Protein AF-A0A6P1IVA3-F1 (afdb_monomer_lite)

Sequence (133 aa):
MTSARLSLIALALATASIGSAFAADASAPKTRDQVRAELAEAQRNGTLIADGMTGATYRDLNPGLYPAMPAMSMKTRAEVKAELRDAWARGDLVADGMTGATYRQLNPGFYAAQTMDVQPRPSAWAGVSQPMR

Secondary structure (DSSP, 8-state):
----------------PPP------TTSPPPHHHHHHHHHHHHHHT-SBS-TTT--BHHHH-GGGSPPPP---PPPHHHHHHHHHHHHHHT-SBS-TTT--BHHHH-GGGTGGGTT--PPPP-S-S-------

pLDDT: mean 75.41, std 20.06, range [38.16, 95.62]

Radius of gyration: 30.4 Å; chains: 1; bounding box: 62×47×99 Å

Foldseek 3Di:
DDDDDDDDDDDDDDDPDDDDDDPDDPPDDDDPVRVVVVVVVCVQQQVDQPDPVVSDTRCNVPVVNHDDDDPDPDDDPVRVVVVVVVCVQQQVDQPDPVVSDTRCRVPVVSRVVPPPDDDDDPPPPPDDDDDDD

Structure (mmCIF, N/CA/C/O backbone):
data_AF-A0A6P1IVA3-F1
#
_entry.id   AF-A0A6P1IVA3-F1
#
loop_
_atom_site.group_PDB
_atom_site.id
_atom_site.type_symbol
_atom_site.label_atom_id
_atom_site.label_alt_id
_atom_site.label_comp_id
_atom_site.label_asym_id
_atom_site.label_entity_id
_atom_site.label_seq_id
_atom_site.pdbx_PDB_ins_code
_atom_site.Cartn_x
_atom_site.Cartn_y
_atom_site.Cartn_z
_atom_site.occupancy
_atom_site.B_iso_or_equiv
_atom_site.auth_seq_id
_atom_site.auth_comp_id
_atom_site.auth_asym_id
_atom_site.auth_atom_id
_atom_site.pdbx_PDB_model_num
ATOM 1 N N . MET A 1 1 ? -40.490 25.787 73.193 1.00 38.72 1 MET A N 1
ATOM 2 C CA . MET A 1 1 ? -39.181 26.463 73.273 1.00 38.72 1 MET A CA 1
ATOM 3 C C . MET A 1 1 ? -38.345 25.930 72.113 1.00 38.72 1 MET A C 1
ATOM 5 O O . MET A 1 1 ? -38.123 24.730 72.088 1.00 38.72 1 MET A O 1
ATOM 9 N N . THR A 1 2 ? -38.266 26.639 70.975 1.00 39.62 2 THR A N 1
ATOM 10 C CA . THR A 1 2 ? -37.129 27.527 70.597 1.00 39.62 2 THR A CA 1
ATOM 11 C C . THR A 1 2 ? -35.792 26.785 70.720 1.00 39.62 2 THR A C 1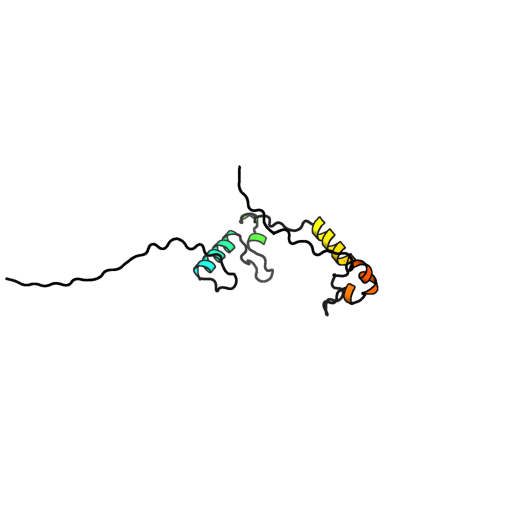
ATOM 13 O O . THR A 1 2 ? -35.469 26.329 71.806 1.00 39.62 2 THR A O 1
ATOM 16 N N . SER A 1 3 ? -34.973 26.566 69.687 1.00 45.09 3 SER A N 1
ATOM 17 C CA . SER A 1 3 ? -34.537 27.396 68.542 1.00 45.09 3 SER A CA 1
ATOM 18 C C . SER A 1 3 ? -33.605 26.517 67.666 1.00 45.09 3 SER A C 1
ATOM 20 O O . SER A 1 3 ? -33.151 25.496 68.159 1.00 45.09 3 SER A O 1
ATOM 22 N N . ALA A 1 4 ? -33.099 26.818 66.469 1.00 50.66 4 ALA A N 1
ATOM 23 C CA . ALA A 1 4 ? -33.347 27.715 65.341 1.00 50.66 4 ALA A CA 1
ATOM 24 C C . ALA A 1 4 ? -32.097 27.589 64.415 1.00 50.66 4 ALA A C 1
ATOM 26 O O . ALA A 1 4 ? -31.035 27.199 64.895 1.00 50.66 4 ALA A O 1
ATOM 27 N N . ARG A 1 5 ? -32.208 28.084 63.168 1.00 50.31 5 ARG A N 1
ATOM 28 C CA . ARG A 1 5 ? -31.125 28.583 62.270 1.00 50.31 5 ARG A CA 1
ATOM 29 C C . ARG A 1 5 ? -30.442 27.544 61.358 1.00 50.31 5 ARG A C 1
ATOM 31 O O . ARG A 1 5 ? -29.768 26.646 61.828 1.00 50.31 5 ARG A O 1
ATOM 38 N N . LEU A 1 6 ? -30.768 27.543 60.057 1.00 50.12 6 LEU A N 1
ATOM 39 C CA . LEU A 1 6 ? -30.276 28.418 58.960 1.00 50.12 6 LEU A CA 1
ATOM 40 C C . LEU A 1 6 ? -28.971 27.872 58.352 1.00 50.12 6 LEU A C 1
ATOM 42 O O . LEU A 1 6 ? -27.942 27.924 59.011 1.00 50.12 6 LEU A O 1
ATOM 46 N N . SER A 1 7 ? -29.005 27.456 57.080 1.00 51.91 7 SER A N 1
ATOM 47 C CA . SER A 1 7 ? -27.922 27.758 56.133 1.00 51.91 7 SER A CA 1
ATOM 48 C C . SER A 1 7 ? -28.342 27.529 54.679 1.00 51.91 7 SER A C 1
ATOM 50 O O . SER A 1 7 ? -28.894 26.495 54.315 1.00 51.91 7 SER A O 1
ATOM 52 N N . LEU A 1 8 ? -28.104 28.576 53.895 1.00 53.12 8 LEU A N 1
ATOM 53 C CA . LEU A 1 8 ? -28.318 28.754 52.463 1.00 53.12 8 LEU A CA 1
ATOM 54 C C . LEU A 1 8 ? -27.094 28.258 51.657 1.00 53.12 8 LEU A C 1
ATOM 56 O O . LEU A 1 8 ? -26.035 28.037 52.234 1.00 53.12 8 LEU A O 1
ATOM 60 N N . ILE A 1 9 ? -27.234 28.282 50.322 1.00 47.84 9 ILE A N 1
ATOM 61 C CA . ILE A 1 9 ? -26.183 28.449 49.286 1.00 47.84 9 ILE A CA 1
ATOM 62 C C . ILE A 1 9 ? -25.635 27.172 48.620 1.00 47.84 9 ILE A C 1
ATOM 64 O O . ILE A 1 9 ? -24.891 26.413 49.227 1.00 47.84 9 ILE A O 1
ATOM 68 N N . ALA A 1 10 ? -25.946 27.037 47.318 1.00 52.06 10 ALA A N 1
ATOM 69 C CA . ALA A 1 10 ? -25.030 26.809 46.172 1.00 52.06 10 ALA A CA 1
ATOM 70 C C . ALA A 1 10 ? -25.849 26.205 45.004 1.00 52.06 10 ALA A C 1
ATOM 72 O O . ALA A 1 10 ? -26.221 25.042 45.043 1.00 52.06 10 ALA A O 1
ATOM 73 N N . LEU A 1 11 ? -26.405 26.969 44.059 1.00 45.03 11 LEU A N 1
ATOM 74 C CA . LEU A 1 11 ? -25.774 27.505 42.839 1.00 45.03 11 LEU A CA 1
ATOM 75 C C . LEU A 1 11 ? -24.786 26.553 42.124 1.00 45.03 11 LEU A C 1
ATOM 77 O O . LEU A 1 11 ? -23.631 26.474 42.524 1.00 45.03 11 LEU A O 1
ATOM 81 N N . ALA A 1 12 ? -25.219 25.944 41.010 1.00 54.72 12 ALA A N 1
ATOM 82 C CA . ALA A 1 12 ? -24.392 25.528 39.858 1.00 54.72 12 ALA A CA 1
ATOM 83 C C . ALA A 1 12 ? -25.346 25.188 38.684 1.00 54.72 12 ALA A C 1
ATOM 85 O O . ALA A 1 12 ? -26.139 24.261 38.795 1.00 54.72 12 ALA A O 1
ATOM 86 N N . LEU A 1 13 ? -25.586 26.060 37.701 1.00 45.75 13 LEU A N 1
ATOM 87 C CA . LEU A 1 13 ? -24.762 26.459 36.546 1.00 45.75 13 LEU A CA 1
ATOM 88 C C . LEU A 1 13 ? -24.628 25.364 35.457 1.00 45.75 13 LEU A C 1
ATOM 90 O O . LEU A 1 13 ? -24.085 24.299 35.711 1.00 45.75 13 LEU A O 1
ATOM 94 N N . ALA A 1 14 ? -25.172 25.707 34.276 1.00 46.25 14 ALA A N 1
ATOM 95 C CA . ALA A 1 14 ? -25.030 25.203 32.894 1.00 46.25 14 ALA A CA 1
ATOM 96 C C . ALA A 1 14 ? -24.016 24.059 32.621 1.00 46.25 14 ALA A C 1
ATOM 98 O O . ALA A 1 14 ? -22.936 24.012 33.189 1.00 46.25 14 ALA A O 1
ATOM 99 N N . THR A 1 15 ? -24.176 23.174 31.631 1.00 60.94 15 THR A N 1
ATOM 100 C CA . THR A 1 15 ? -24.221 23.491 30.190 1.00 60.94 15 THR A CA 1
ATOM 101 C C . THR A 1 15 ? -24.434 22.173 29.429 1.00 60.94 15 THR A C 1
ATOM 103 O O . THR A 1 15 ? -23.596 21.280 29.522 1.00 60.94 15 THR A O 1
ATOM 106 N N . ALA A 1 16 ? -25.520 22.025 28.667 1.00 44.91 16 ALA A N 1
ATOM 107 C CA . ALA A 1 16 ? -25.634 20.937 27.694 1.00 44.91 16 ALA A CA 1
ATOM 108 C C . ALA A 1 16 ? -24.833 21.339 26.444 1.00 44.91 16 ALA A C 1
ATOM 110 O O . ALA A 1 16 ? -25.349 22.016 25.556 1.00 44.91 16 ALA A O 1
ATOM 111 N N . SER A 1 17 ? -23.538 21.017 26.423 1.00 51.25 17 SER A N 1
ATOM 112 C CA . SER A 1 17 ? -22.687 21.229 25.256 1.00 51.25 17 SER A CA 1
ATOM 113 C C . SER A 1 17 ? -23.033 20.231 24.150 1.00 51.25 17 SER A C 1
ATOM 115 O O . SER A 1 17 ? -23.059 19.015 24.329 1.00 51.25 17 SER A O 1
ATOM 117 N N . ILE A 1 18 ? -23.333 20.823 23.001 1.00 52.94 18 ILE A N 1
ATOM 118 C CA . ILE A 1 18 ? -23.677 20.238 21.710 1.00 52.94 18 ILE A CA 1
ATOM 119 C C . ILE A 1 18 ? -22.504 19.398 21.179 1.00 52.94 18 ILE A C 1
ATOM 121 O O . ILE A 1 18 ? -21.341 19.740 21.389 1.00 52.94 18 ILE A O 1
ATOM 125 N N . GLY A 1 19 ? -22.835 18.296 20.499 1.00 52.25 19 GLY A N 1
ATOM 126 C CA . GLY A 1 19 ? -21.907 17.284 20.000 1.00 52.25 19 GLY A CA 1
ATOM 127 C C . GLY A 1 19 ? -20.711 17.826 19.215 1.00 52.25 19 GLY A C 1
ATOM 128 O O . GLY A 1 19 ? -20.854 18.532 18.220 1.00 52.25 19 GLY A O 1
ATOM 129 N N . SER A 1 20 ? -19.521 17.415 19.641 1.00 49.38 20 SER A N 1
ATOM 130 C CA . SER A 1 20 ? -18.274 17.538 18.897 1.00 49.38 20 SER A CA 1
ATOM 131 C C . SER A 1 20 ? -18.054 16.274 18.063 1.00 49.38 20 SER A C 1
ATOM 133 O O . SER A 1 20 ? -17.706 15.212 18.576 1.00 49.38 20 SER A O 1
ATOM 135 N N . ALA A 1 21 ? -18.255 16.384 16.751 1.00 52.94 21 ALA A N 1
ATOM 136 C CA . ALA A 1 21 ? -17.755 15.405 15.794 1.00 52.94 21 ALA A CA 1
ATOM 137 C C . ALA A 1 21 ? -16.229 15.571 15.685 1.00 52.94 21 ALA A C 1
ATOM 139 O O . ALA A 1 21 ? -15.748 16.574 15.160 1.00 52.94 21 ALA A O 1
ATOM 140 N N . PHE A 1 22 ? -15.458 14.619 16.215 1.00 55.28 22 PHE A N 1
ATOM 141 C CA . PHE A 1 22 ? -14.002 14.620 16.074 1.00 55.28 22 PHE A CA 1
ATOM 142 C C . PHE A 1 22 ? -13.603 14.076 14.698 1.00 55.28 22 PHE A C 1
ATOM 144 O O . PHE A 1 22 ? -13.733 12.884 14.430 1.00 55.28 22 PHE A O 1
ATOM 151 N N . ALA A 1 23 ? -13.067 14.949 13.845 1.00 51.75 23 ALA A N 1
ATOM 152 C CA . ALA A 1 23 ? -12.151 14.537 12.790 1.00 51.75 23 ALA A CA 1
ATOM 153 C C . ALA A 1 23 ? -10.836 14.105 13.463 1.00 51.75 23 ALA A C 1
ATOM 155 O O . ALA A 1 23 ? -10.212 14.898 14.168 1.00 51.75 23 ALA A O 1
ATOM 156 N N . ALA A 1 24 ? -10.461 12.834 13.319 1.00 55.16 24 ALA A N 1
ATOM 157 C CA . ALA A 1 24 ? -9.258 12.287 13.937 1.00 55.16 24 ALA A CA 1
ATOM 158 C C . ALA A 1 24 ? -8.002 12.802 13.214 1.00 55.16 24 ALA A C 1
ATOM 160 O O . ALA A 1 24 ? -7.750 12.448 12.064 1.00 55.16 24 ALA A O 1
ATOM 161 N N . ASP A 1 25 ? -7.212 13.628 13.900 1.00 56.03 25 ASP A N 1
ATOM 162 C CA . ASP A 1 25 ? -5.832 13.915 13.519 1.00 56.03 25 ASP A CA 1
ATOM 163 C C . ASP A 1 25 ? -4.997 12.640 13.719 1.00 56.03 25 ASP A C 1
ATOM 165 O O . ASP A 1 25 ? -4.902 12.121 14.832 1.00 56.03 25 ASP A O 1
ATOM 169 N N . ALA A 1 26 ? -4.423 12.099 12.643 1.00 61.69 26 ALA A N 1
ATOM 170 C CA . ALA A 1 26 ? -3.671 10.842 12.685 1.00 61.69 26 ALA A CA 1
ATOM 171 C C . ALA A 1 26 ? -2.344 10.936 13.473 1.00 61.69 26 ALA A C 1
ATOM 173 O O . ALA A 1 26 ? -1.721 9.904 13.721 1.00 61.69 26 ALA A O 1
ATOM 174 N N . SER A 1 27 ? -1.916 12.145 13.862 1.00 63.91 27 SER A N 1
ATOM 175 C CA . SER A 1 27 ? -0.691 12.394 14.638 1.00 63.91 27 SER A CA 1
ATOM 176 C C . SER A 1 27 ? -0.968 12.653 16.125 1.00 63.91 27 SER A C 1
ATOM 178 O O . SER A 1 27 ? -0.037 12.653 16.932 1.00 63.91 27 SER A O 1
ATOM 180 N N . ALA A 1 28 ? -2.232 12.844 16.514 1.00 76.19 28 ALA A N 1
ATOM 181 C CA . ALA A 1 28 ? -2.633 12.978 17.905 1.00 76.19 28 ALA A CA 1
ATOM 182 C C . ALA A 1 28 ? -2.613 11.611 18.622 1.00 76.19 28 ALA A C 1
ATOM 184 O O . ALA A 1 28 ? -3.007 10.592 18.045 1.00 76.19 28 ALA A O 1
ATOM 185 N N . PRO A 1 29 ? -2.187 11.551 19.899 1.00 80.69 29 PRO A N 1
ATOM 186 C CA 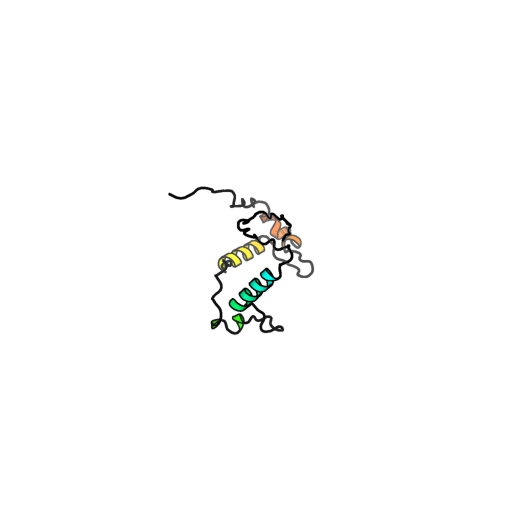. PRO A 1 29 ? -2.212 10.310 20.662 1.00 80.69 29 PRO A CA 1
ATOM 187 C C . PRO A 1 29 ? -3.652 9.798 20.796 1.00 80.69 29 PRO A C 1
ATOM 189 O O . PRO A 1 29 ? -4.530 10.499 21.306 1.00 80.69 29 PRO A O 1
ATOM 192 N N . LYS A 1 30 ? -3.891 8.558 20.352 1.00 85.06 30 LYS A N 1
ATOM 193 C CA . LYS A 1 30 ? -5.209 7.915 20.424 1.00 85.06 30 LYS A CA 1
ATOM 194 C C . LYS A 1 30 ? -5.675 7.813 21.875 1.00 85.06 30 LYS A C 1
ATOM 196 O O . LYS A 1 30 ? -4.923 7.392 22.759 1.00 85.06 30 LYS A O 1
ATOM 201 N N . THR A 1 31 ? -6.937 8.150 22.126 1.00 91.88 31 THR A N 1
ATOM 202 C CA . THR A 1 31 ? -7.535 7.925 23.448 1.00 91.88 31 THR A CA 1
ATOM 203 C C . THR A 1 31 ? -7.789 6.433 23.666 1.00 91.88 31 THR A C 1
ATOM 205 O O . THR A 1 31 ? -7.928 5.659 22.718 1.00 91.88 31 THR A O 1
ATOM 208 N N . ARG A 1 32 ? -7.884 5.997 24.928 1.00 91.12 32 ARG A N 1
ATOM 209 C CA . ARG A 1 32 ? -8.188 4.588 25.245 1.00 91.12 32 ARG A CA 1
ATOM 210 C C . ARG A 1 32 ? -9.505 4.120 24.625 1.00 91.12 32 ARG A C 1
ATOM 212 O O . ARG A 1 32 ? -9.595 2.967 24.214 1.00 91.12 32 ARG A O 1
ATOM 219 N N . ASP A 1 33 ? -10.495 5.003 24.540 1.00 91.75 33 ASP A N 1
ATOM 220 C CA . ASP A 1 33 ? -11.786 4.692 23.927 1.00 91.75 33 ASP A CA 1
ATOM 221 C C . ASP A 1 33 ? -11.661 4.498 22.414 1.00 91.75 33 ASP A C 1
ATOM 223 O O . ASP A 1 33 ? -12.230 3.553 21.874 1.00 91.75 33 ASP A O 1
ATOM 227 N N . GLN A 1 34 ? -10.840 5.311 21.740 1.00 88.94 34 GLN A N 1
ATOM 228 C CA . GLN A 1 34 ? -10.534 5.127 20.318 1.00 88.94 34 GLN A CA 1
ATOM 229 C C . GLN A 1 34 ? -9.810 3.800 20.065 1.00 88.94 34 GLN A C 1
ATOM 231 O O . GLN A 1 34 ? -10.187 3.064 19.160 1.00 88.94 34 GLN A O 1
ATOM 236 N N . VAL A 1 35 ? -8.827 3.449 20.903 1.00 93.00 35 VAL A N 1
ATOM 237 C CA . VAL A 1 35 ? -8.116 2.163 20.792 1.00 93.00 35 VAL A CA 1
ATOM 238 C C . VAL A 1 35 ? -9.071 0.980 20.979 1.00 93.00 35 VAL A C 1
ATOM 240 O O . VAL A 1 35 ? -8.977 -0.011 20.260 1.00 93.00 35 VAL A O 1
ATOM 243 N N . ARG A 1 36 ? -10.017 1.068 21.922 1.00 93.94 36 ARG A N 1
ATOM 244 C CA . ARG A 1 36 ? -11.037 0.024 22.125 1.00 93.94 36 ARG A CA 1
ATOM 245 C C . ARG A 1 36 ? -11.969 -0.104 20.924 1.00 93.94 36 ARG A C 1
ATOM 247 O O . ARG A 1 36 ? -12.288 -1.225 20.537 1.00 93.94 36 ARG A O 1
ATOM 254 N N . ALA A 1 37 ? -12.388 1.021 20.348 1.00 92.06 37 ALA A N 1
ATOM 255 C CA . ALA A 1 37 ? -13.224 1.033 19.155 1.00 92.06 37 ALA A CA 1
ATOM 256 C C . ALA A 1 37 ? -12.504 0.390 17.958 1.00 92.06 37 ALA A C 1
ATOM 258 O O . ALA A 1 37 ? -13.065 -0.487 17.307 1.00 92.06 37 ALA A O 1
ATOM 259 N N . GLU A 1 38 ? -11.240 0.748 17.730 1.00 90.62 38 GLU A N 1
ATOM 260 C CA . GLU A 1 38 ? -10.412 0.188 16.657 1.00 90.62 38 GLU A CA 1
ATOM 261 C C . GLU A 1 38 ? -10.139 -1.309 16.853 1.00 90.62 38 GLU A C 1
ATOM 263 O O . GLU A 1 38 ? -10.206 -2.081 15.899 1.00 90.62 38 GLU A O 1
ATOM 268 N N . LEU A 1 39 ? -9.892 -1.758 18.089 1.00 93.94 39 LEU A N 1
ATOM 269 C CA . LEU A 1 39 ? -9.707 -3.182 18.379 1.00 93.94 39 LEU A CA 1
ATOM 270 C C . LEU A 1 39 ? -10.986 -3.981 18.105 1.00 93.94 39 LEU A C 1
ATOM 272 O O . LEU A 1 39 ? -10.923 -5.055 17.505 1.00 93.94 39 LEU A O 1
ATOM 276 N N . ALA A 1 40 ? -12.145 -3.458 18.512 1.00 93.50 40 ALA A N 1
ATOM 277 C CA . ALA A 1 40 ? -13.432 -4.083 18.222 1.00 93.50 40 ALA A CA 1
ATOM 278 C C . ALA A 1 40 ? -13.704 -4.143 16.708 1.00 93.50 40 ALA A C 1
ATOM 280 O O . ALA A 1 40 ? -14.190 -5.156 16.201 1.00 93.50 40 ALA A O 1
ATOM 281 N N . GLU A 1 41 ? -13.348 -3.091 15.970 1.00 91.81 41 GLU A N 1
ATOM 282 C CA . GLU A 1 41 ? -13.447 -3.058 14.511 1.00 91.81 41 GLU A CA 1
ATOM 283 C C . GLU A 1 41 ? -12.509 -4.075 13.844 1.00 91.81 41 GLU A C 1
ATOM 285 O O . GLU A 1 41 ? -12.943 -4.842 12.981 1.00 91.81 41 GLU A O 1
ATOM 290 N N . ALA A 1 42 ? -11.249 -4.151 14.278 1.00 92.38 42 ALA A N 1
ATOM 291 C CA . ALA A 1 42 ? -10.277 -5.108 13.759 1.00 92.38 42 ALA A CA 1
ATOM 292 C C . ALA A 1 42 ? -10.701 -6.560 14.018 1.00 92.38 42 ALA A C 1
ATOM 294 O O . ALA A 1 42 ? -10.540 -7.426 13.154 1.00 92.38 42 ALA A O 1
ATOM 295 N N . GLN A 1 43 ? -11.302 -6.829 15.180 1.00 93.19 43 GLN A N 1
ATOM 296 C CA . GLN A 1 43 ? -11.872 -8.135 15.494 1.00 93.19 43 GLN A CA 1
ATOM 297 C C . GLN A 1 43 ? -13.069 -8.462 14.594 1.00 93.19 43 GLN A C 1
ATOM 299 O O . GLN A 1 43 ? -13.143 -9.564 14.055 1.00 93.19 43 GLN A O 1
ATOM 304 N N . ARG A 1 44 ? -13.980 -7.503 14.382 1.00 93.69 44 ARG A N 1
ATOM 305 C CA . ARG A 1 44 ? -15.154 -7.671 13.512 1.00 93.69 44 ARG A CA 1
ATOM 306 C C . ARG A 1 44 ? -14.779 -7.908 12.049 1.00 93.69 44 ARG A C 1
ATOM 308 O O . ARG A 1 44 ? -15.443 -8.687 11.374 1.00 93.69 44 ARG A O 1
ATOM 315 N N . ASN A 1 45 ? -13.742 -7.233 11.562 1.00 92.88 45 ASN A N 1
ATOM 316 C CA . ASN A 1 45 ? -13.286 -7.322 10.173 1.00 92.88 45 ASN A CA 1
ATOM 317 C C . ASN A 1 45 ? -12.248 -8.434 9.947 1.00 92.88 45 ASN A C 1
ATOM 319 O O . ASN A 1 45 ? -11.843 -8.669 8.805 1.00 92.88 45 ASN A O 1
ATOM 323 N N . GLY A 1 46 ? -11.805 -9.092 11.023 1.00 93.69 46 GLY A N 1
ATOM 324 C CA . GLY A 1 46 ? -10.824 -10.174 10.986 1.00 93.69 46 GLY A CA 1
ATOM 325 C C . GLY A 1 46 ? -9.421 -9.731 10.585 1.00 93.69 46 GLY A C 1
ATOM 326 O O . GLY A 1 46 ? -8.658 -10.555 10.094 1.00 93.69 46 GLY A O 1
ATOM 327 N N . THR A 1 47 ? -9.077 -8.452 10.765 1.00 94.56 47 THR A N 1
ATOM 328 C CA . THR A 1 47 ? -7.777 -7.876 10.370 1.00 94.56 47 THR A CA 1
ATOM 329 C C . THR A 1 47 ? -6.696 -8.027 11.440 1.00 94.56 47 THR A C 1
ATOM 331 O O . THR A 1 47 ? -5.562 -7.603 11.234 1.00 94.56 47 THR A O 1
ATOM 334 N N . LEU A 1 48 ? -7.027 -8.629 12.586 1.00 94.50 48 LEU A N 1
ATOM 335 C CA . LEU A 1 48 ? -6.041 -9.015 13.591 1.00 94.50 48 LEU A CA 1
ATOM 336 C C . LEU A 1 48 ? -5.128 -10.119 13.043 1.00 94.50 48 LEU A C 1
ATOM 338 O O . LEU A 1 48 ? -5.590 -11.027 12.349 1.00 94.50 48 LEU A O 1
ATOM 342 N N . ILE A 1 49 ? -3.844 -10.053 13.395 1.00 95.56 49 ILE A N 1
ATOM 343 C CA . ILE A 1 49 ? -2.858 -11.079 13.049 1.00 95.56 49 ILE A CA 1
ATOM 344 C C . ILE A 1 49 ? -3.185 -12.360 13.824 1.00 95.56 49 ILE A C 1
ATOM 346 O O . ILE A 1 49 ? -3.276 -12.342 15.053 1.00 95.56 49 ILE A O 1
ATOM 350 N N . ALA A 1 50 ? -3.379 -13.455 13.095 1.00 94.56 50 ALA A N 1
ATOM 351 C CA . ALA A 1 50 ? -3.596 -14.789 13.646 1.00 94.56 50 ALA A CA 1
ATOM 352 C C . ALA A 1 50 ? -2.280 -15.570 13.770 1.00 94.56 50 ALA A C 1
ATOM 354 O O . ALA A 1 50 ? -2.122 -16.356 14.700 1.00 94.56 50 ALA A O 1
ATOM 355 N N . ASP A 1 51 ? -1.331 -15.324 12.863 1.00 93.06 51 ASP A N 1
ATOM 356 C CA . ASP A 1 51 ? -0.010 -15.948 12.870 1.00 93.06 51 ASP A CA 1
ATOM 357 C C . ASP A 1 51 ? 1.095 -14.888 12.768 1.00 93.06 51 ASP A C 1
ATOM 359 O O . ASP A 1 51 ? 1.231 -14.192 11.761 1.00 93.06 51 ASP A O 1
ATOM 363 N N . GLY A 1 52 ? 1.900 -14.777 13.826 1.00 91.94 52 GLY A N 1
ATOM 364 C CA . GLY A 1 52 ? 3.001 -13.817 13.908 1.00 91.94 52 GLY A CA 1
ATOM 365 C C . GLY A 1 52 ? 4.189 -14.130 12.993 1.00 91.94 52 GLY A C 1
ATOM 366 O O . GLY A 1 52 ? 4.995 -13.238 12.748 1.00 91.94 52 GLY A O 1
ATOM 367 N N . MET A 1 53 ? 4.303 -15.358 12.477 1.00 93.38 53 MET A N 1
ATOM 368 C CA . MET A 1 53 ? 5.398 -15.754 11.584 1.00 93.38 53 MET A CA 1
ATOM 369 C C . MET A 1 53 ? 5.090 -15.421 10.125 1.00 93.38 53 MET A C 1
ATOM 371 O O . MET A 1 53 ? 5.965 -14.960 9.396 1.00 93.38 53 MET A O 1
ATOM 375 N N . THR A 1 54 ? 3.851 -15.654 9.691 1.00 92.62 54 THR A N 1
ATOM 376 C CA . THR A 1 54 ? 3.416 -15.393 8.308 1.00 92.62 54 THR A CA 1
ATOM 377 C C . THR A 1 54 ? 2.772 -14.021 8.133 1.00 92.62 54 THR A C 1
ATOM 379 O O . THR A 1 54 ? 2.667 -13.534 7.009 1.00 92.62 54 THR A O 1
ATOM 382 N N . GLY A 1 55 ? 2.332 -13.391 9.227 1.00 93.75 55 GLY A N 1
ATOM 383 C CA . GLY A 1 55 ? 1.533 -12.169 9.190 1.00 93.75 55 GLY A CA 1
ATOM 384 C C . GLY A 1 55 ? 0.097 -12.399 8.713 1.00 93.75 55 GLY A C 1
ATOM 385 O O . GLY A 1 55 ? -0.607 -11.429 8.439 1.00 93.75 55 GLY A O 1
ATOM 386 N N . ALA A 1 56 ? -0.346 -13.657 8.603 1.00 94.94 56 ALA A N 1
ATOM 387 C CA . ALA A 1 56 ? -1.700 -13.978 8.175 1.00 94.94 56 ALA A CA 1
ATOM 388 C C . ALA A 1 56 ? -2.725 -13.447 9.184 1.00 94.94 56 ALA A C 1
ATOM 390 O O . ALA A 1 56 ? -2.583 -13.621 10.401 1.00 94.94 56 ALA A O 1
ATOM 391 N N . THR A 1 57 ? -3.779 -12.813 8.678 1.00 95.62 57 THR A N 1
ATOM 392 C CA . THR A 1 57 ? -4.900 -12.342 9.494 1.00 95.62 57 THR A CA 1
ATOM 393 C C . THR A 1 57 ? -5.932 -13.449 9.703 1.00 95.62 57 THR A C 1
ATOM 395 O O . THR A 1 57 ? -5.991 -14.420 8.945 1.00 95.62 57 THR A O 1
ATOM 398 N N . TYR A 1 58 ? -6.800 -13.312 10.709 1.00 95.56 58 TYR A N 1
ATOM 399 C CA . TYR A 1 58 ? -7.892 -14.275 10.914 1.00 95.56 58 TYR A CA 1
ATOM 400 C C . TYR A 1 58 ? -8.806 -14.400 9.691 1.00 95.56 58 TYR A C 1
ATOM 402 O O . TYR A 1 58 ? -9.305 -15.489 9.397 1.00 95.56 58 TYR A O 1
ATOM 410 N N . ARG A 1 59 ? -9.004 -13.302 8.958 1.00 94.50 59 ARG A N 1
ATOM 411 C CA . ARG A 1 59 ? -9.761 -13.314 7.709 1.00 94.50 59 ARG A CA 1
ATOM 412 C C . ARG A 1 59 ? -9.061 -14.090 6.602 1.00 94.50 59 ARG A C 1
ATOM 414 O O . ARG A 1 59 ? -9.751 -14.762 5.845 1.00 94.50 59 ARG A O 1
ATOM 421 N N . ASP A 1 60 ? -7.737 -14.019 6.504 1.00 92.38 60 ASP A N 1
ATOM 422 C CA . ASP A 1 60 ? -6.995 -14.765 5.479 1.00 92.38 60 ASP A CA 1
ATOM 423 C C . ASP A 1 60 ? -7.137 -16.277 5.690 1.00 92.38 60 ASP A C 1
ATOM 425 O O . ASP A 1 60 ? -7.252 -17.033 4.728 1.00 92.38 60 ASP A O 1
ATOM 429 N N . LEU A 1 61 ? -7.192 -16.709 6.954 1.00 93.31 61 LEU A N 1
ATOM 430 C CA . LEU A 1 61 ? -7.373 -18.113 7.317 1.00 93.31 61 LEU A CA 1
ATOM 431 C C . LEU A 1 61 ? -8.830 -18.581 7.185 1.00 93.31 61 LEU A C 1
ATOM 433 O O . LEU A 1 61 ? -9.070 -19.712 6.774 1.00 93.31 61 LEU A O 1
ATOM 437 N N . ASN A 1 62 ? -9.804 -17.729 7.528 1.00 93.31 62 ASN A N 1
ATOM 438 C CA . ASN A 1 62 ? -11.230 -18.072 7.531 1.00 93.31 62 ASN A CA 1
ATOM 439 C C . ASN A 1 62 ? -12.097 -16.962 6.906 1.00 93.31 62 ASN A C 1
ATOM 441 O O . ASN A 1 62 ? -12.880 -16.315 7.608 1.00 93.31 62 ASN A O 1
ATOM 445 N N . PRO A 1 63 ? -12.026 -16.746 5.581 1.00 89.81 63 PRO A N 1
ATOM 446 C CA . PRO A 1 63 ? -12.683 -15.609 4.935 1.00 89.81 63 PRO A CA 1
ATOM 447 C C . PRO A 1 63 ? -14.213 -15.643 5.045 1.00 89.81 63 PRO A C 1
ATOM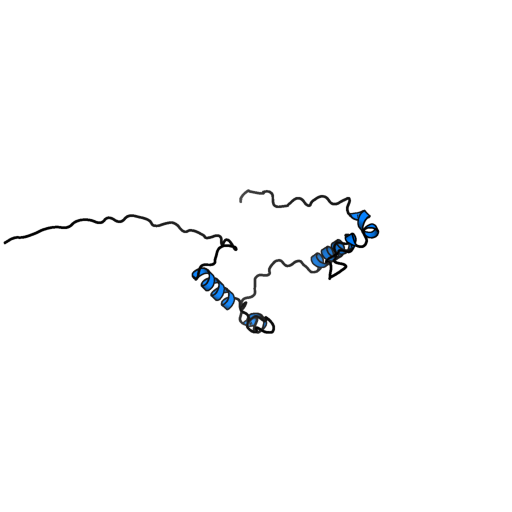 449 O O . PRO A 1 63 ? -14.844 -14.593 5.080 1.00 89.81 63 PRO A O 1
ATOM 452 N N . GLY A 1 64 ? -14.818 -16.832 5.159 1.00 92.56 64 GLY A N 1
ATOM 453 C CA . GLY A 1 64 ? -16.272 -16.994 5.287 1.00 92.56 64 GLY A CA 1
ATOM 454 C C . GLY A 1 64 ? -16.867 -16.529 6.623 1.00 92.56 64 GLY A C 1
ATOM 455 O O . GLY A 1 64 ? -18.086 -16.442 6.734 1.00 92.56 64 GLY A O 1
ATOM 456 N N . LEU A 1 65 ? -16.036 -16.234 7.630 1.00 93.12 65 LEU A N 1
ATOM 457 C CA . LEU A 1 65 ? -16.483 -15.776 8.953 1.00 93.12 65 LEU A CA 1
ATOM 458 C C . LEU A 1 65 ? -16.520 -14.249 9.091 1.00 93.12 65 LEU A C 1
ATOM 460 O O . LEU A 1 65 ? -16.993 -13.738 10.106 1.00 93.12 65 LEU A O 1
ATOM 464 N N . TYR A 1 66 ? -16.028 -13.520 8.088 1.00 93.38 66 TYR A N 1
ATOM 465 C CA . TYR A 1 66 ? -15.863 -12.071 8.140 1.00 93.38 66 TYR A CA 1
ATOM 466 C C . TYR A 1 66 ? -16.619 -11.386 7.001 1.00 93.38 66 TYR A C 1
ATOM 468 O O . TYR A 1 66 ? -16.788 -11.966 5.926 1.00 93.38 66 TYR A O 1
ATOM 476 N N . PRO A 1 67 ? -17.087 -10.142 7.204 1.00 90.25 67 PRO A N 1
ATOM 477 C CA . PRO A 1 67 ? -17.736 -9.389 6.142 1.00 90.25 67 PRO A CA 1
ATOM 478 C C . PRO A 1 67 ? -16.763 -9.130 4.986 1.00 90.25 67 PRO A C 1
ATOM 480 O O . PRO A 1 67 ? -15.573 -8.877 5.195 1.00 90.25 67 PRO A O 1
ATOM 483 N N . ALA A 1 68 ? -17.284 -9.147 3.757 1.00 84.19 68 ALA A N 1
ATOM 484 C CA . ALA A 1 68 ? -16.517 -8.731 2.591 1.00 84.19 68 ALA A CA 1
ATOM 485 C C . ALA A 1 68 ? -16.084 -7.269 2.762 1.00 84.19 68 ALA A C 1
ATOM 487 O O . ALA A 1 68 ? -16.904 -6.399 3.068 1.00 84.19 68 ALA A O 1
ATOM 488 N N . MET A 1 69 ? -14.792 -6.994 2.571 1.00 76.69 69 MET A N 1
ATOM 489 C CA . MET A 1 69 ? -14.315 -5.618 2.588 1.00 76.69 69 MET A CA 1
ATOM 490 C C . MET A 1 69 ? -14.903 -4.842 1.408 1.00 76.69 69 MET A C 1
ATOM 492 O O . MET A 1 69 ? -15.038 -5.403 0.315 1.00 76.69 69 MET A O 1
ATOM 496 N N . PRO A 1 70 ? -15.210 -3.548 1.596 1.00 73.75 70 PRO A N 1
ATOM 497 C CA . PRO A 1 70 ? -15.535 -2.689 0.474 1.00 73.75 70 PRO A CA 1
ATOM 498 C C . PRO A 1 70 ? -14.371 -2.735 -0.516 1.00 73.75 70 PRO A C 1
ATOM 500 O O . PRO A 1 70 ? -13.207 -2.604 -0.128 1.00 73.75 70 PRO A O 1
ATOM 503 N N . ALA A 1 71 ? -14.686 -2.953 -1.792 1.00 70.12 71 ALA A N 1
ATOM 504 C CA . ALA A 1 71 ? -13.695 -2.893 -2.849 1.00 70.12 71 ALA A CA 1
ATOM 505 C C . ALA A 1 71 ? -13.105 -1.478 -2.860 1.00 70.12 71 ALA A C 1
ATOM 507 O O . ALA A 1 71 ? -13.735 -0.528 -3.322 1.00 70.12 71 ALA A O 1
ATOM 508 N N . MET A 1 72 ? -11.903 -1.324 -2.305 1.00 69.25 72 MET A N 1
ATOM 509 C CA . MET A 1 72 ? -11.116 -0.122 -2.534 1.00 69.25 72 MET A CA 1
ATOM 510 C C . MET A 1 72 ? -10.865 -0.043 -4.038 1.00 69.25 72 MET A C 1
ATOM 512 O O . MET A 1 72 ? -10.550 -1.060 -4.657 1.00 69.25 72 MET A O 1
ATOM 516 N N . SER A 1 73 ? -11.035 1.142 -4.628 1.00 72.81 73 SER A N 1
ATOM 517 C CA . SER A 1 73 ? -10.746 1.379 -6.044 1.00 72.81 73 SER A CA 1
ATOM 518 C C . SER A 1 73 ? -9.256 1.148 -6.297 1.00 72.81 73 SER A C 1
ATOM 520 O O . SER A 1 73 ? -8.441 2.063 -6.200 1.00 72.81 73 SER A O 1
ATOM 522 N N . MET A 1 74 ? -8.884 -0.099 -6.563 1.00 80.69 74 MET A N 1
ATOM 523 C CA . MET A 1 74 ? -7.533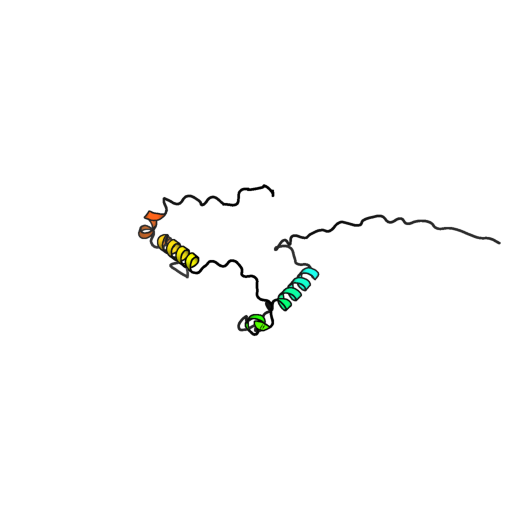 -0.468 -6.951 1.00 80.69 74 MET A CA 1
ATOM 524 C C . MET A 1 74 ? -7.351 -0.167 -8.434 1.00 80.69 74 MET A C 1
ATOM 526 O O . MET A 1 74 ? -8.275 -0.357 -9.226 1.00 80.69 74 MET A O 1
ATOM 530 N N . LYS A 1 75 ? -6.143 0.266 -8.813 1.00 85.00 75 LYS A N 1
ATOM 531 C CA . LYS A 1 75 ? -5.780 0.410 -10.225 1.00 85.00 75 LYS A CA 1
ATOM 532 C C . LYS A 1 75 ? -6.030 -0.910 -10.942 1.00 85.00 75 LYS A C 1
ATOM 534 O O . LYS A 1 75 ? -5.621 -1.981 -10.483 1.00 85.00 75 LYS A O 1
ATOM 539 N N . THR A 1 76 ? -6.687 -0.832 -12.085 1.00 91.81 76 THR A N 1
ATOM 540 C CA . THR A 1 76 ? -6.892 -1.981 -12.953 1.00 91.81 76 THR A CA 1
ATOM 541 C C . THR A 1 76 ? -5.546 -2.490 -13.467 1.00 91.81 76 THR A C 1
ATOM 543 O O . THR A 1 76 ? -4.561 -1.758 -13.592 1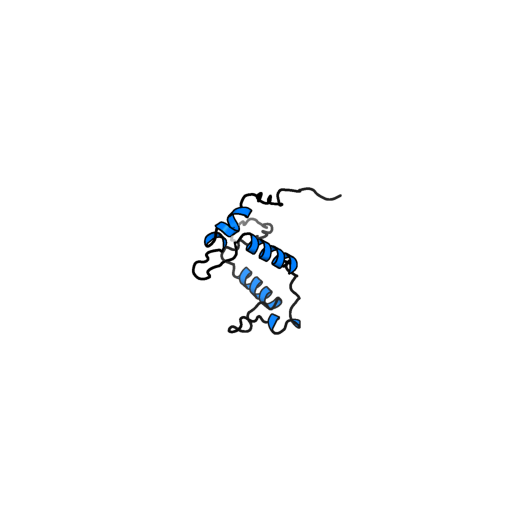.00 91.81 76 THR A O 1
ATOM 546 N N . ARG A 1 77 ? -5.487 -3.772 -13.841 1.00 91.94 77 ARG A N 1
ATOM 547 C CA . ARG A 1 77 ? -4.279 -4.355 -14.452 1.00 91.94 77 ARG A CA 1
ATOM 548 C C . ARG A 1 77 ? -3.860 -3.620 -15.730 1.00 91.94 77 ARG A C 1
ATOM 550 O O . ARG A 1 77 ? -2.674 -3.607 -16.046 1.00 91.94 77 ARG A O 1
ATOM 557 N N . ALA A 1 78 ? -4.815 -3.045 -16.461 1.00 92.75 78 ALA A N 1
ATOM 558 C CA . ALA A 1 78 ? -4.553 -2.247 -17.653 1.00 92.75 78 ALA A CA 1
ATOM 559 C C . ALA A 1 78 ? -3.846 -0.929 -17.303 1.00 92.75 78 ALA A C 1
ATOM 561 O O . ALA A 1 78 ? -2.825 -0.617 -17.910 1.00 92.75 78 ALA A O 1
ATOM 562 N N . GLU A 1 79 ? -4.324 -0.215 -16.282 1.00 90.19 79 GLU A N 1
ATOM 563 C CA . GLU A 1 79 ? -3.696 1.020 -15.793 1.00 90.19 79 GLU A CA 1
ATOM 564 C C . GLU A 1 79 ? -2.281 0.766 -15.269 1.00 90.19 79 GLU A C 1
ATOM 566 O O . GLU A 1 79 ? -1.354 1.476 -15.644 1.00 90.19 79 GLU A O 1
ATOM 571 N N . VAL A 1 80 ? -2.074 -0.306 -14.495 1.00 94.00 80 VAL A N 1
ATOM 572 C CA . VAL A 1 80 ? -0.733 -0.678 -14.006 1.00 94.00 80 VAL A CA 1
ATOM 573 C C . VAL A 1 80 ? 0.231 -0.954 -15.165 1.00 94.00 80 VAL A C 1
ATOM 575 O O . VAL A 1 80 ? 1.388 -0.541 -15.127 1.00 94.00 80 VAL A O 1
ATOM 578 N N . LYS A 1 81 ? -0.230 -1.634 -16.223 1.00 94.38 81 LYS A N 1
ATOM 579 C CA . LYS A 1 81 ? 0.595 -1.891 -17.415 1.00 94.38 81 LYS A CA 1
ATOM 580 C C . LYS A 1 81 ? 0.915 -0.611 -18.185 1.00 94.38 81 LYS A C 1
ATOM 582 O O . LYS A 1 81 ? 2.039 -0.475 -18.665 1.00 94.38 81 LYS A O 1
ATOM 587 N N . ALA A 1 82 ? -0.052 0.296 -18.310 1.00 93.12 82 ALA A N 1
ATOM 588 C CA . ALA A 1 82 ? 0.160 1.590 -18.947 1.00 93.12 82 ALA A CA 1
ATOM 589 C C . ALA A 1 82 ? 1.219 2.400 -18.184 1.00 93.12 82 ALA A C 1
ATOM 591 O O . ALA A 1 82 ? 2.208 2.813 -18.781 1.00 93.12 82 ALA A O 1
ATOM 592 N N . GLU A 1 83 ? 1.090 2.505 -16.860 1.00 92.75 83 GLU A N 1
ATOM 593 C CA . GLU A 1 83 ? 2.059 3.208 -16.012 1.00 92.75 83 GLU A CA 1
ATOM 594 C C . GLU A 1 83 ? 3.459 2.592 -16.075 1.00 92.75 83 GLU A C 1
ATOM 596 O O . GLU A 1 83 ? 4.445 3.322 -16.165 1.00 92.75 83 GLU A O 1
ATOM 601 N N . LEU A 1 84 ? 3.566 1.258 -16.071 1.00 94.44 84 LEU A N 1
ATOM 602 C CA . LEU A 1 84 ? 4.858 0.580 -16.182 1.00 94.44 84 LEU A CA 1
ATOM 603 C C . LEU A 1 84 ? 5.543 0.885 -17.520 1.00 94.44 84 LEU A C 1
ATOM 605 O O . LEU A 1 84 ? 6.742 1.164 -17.553 1.00 94.44 84 LEU A O 1
ATOM 609 N N . ARG A 1 85 ? 4.789 0.861 -18.624 1.00 93.12 85 ARG A N 1
ATOM 610 C CA . ARG A 1 85 ? 5.307 1.215 -19.951 1.00 93.12 85 ARG A CA 1
ATOM 611 C C . ARG A 1 85 ? 5.740 2.679 -20.001 1.00 93.12 85 ARG A C 1
ATOM 613 O O . ARG A 1 85 ? 6.801 2.977 -20.543 1.00 93.12 85 ARG A O 1
ATOM 620 N N . ASP A 1 86 ? 4.952 3.576 -19.423 1.00 90.31 86 ASP A N 1
ATOM 621 C CA . ASP A 1 86 ? 5.259 5.004 -19.402 1.00 90.31 86 ASP A CA 1
ATOM 622 C C . ASP A 1 86 ? 6.481 5.303 -18.514 1.00 90.31 86 ASP A C 1
ATOM 624 O O . ASP A 1 86 ? 7.278 6.184 -18.829 1.00 90.31 86 ASP A O 1
ATOM 628 N N . ALA A 1 87 ? 6.674 4.561 -17.419 1.00 92.31 87 ALA A N 1
ATOM 629 C CA . ALA A 1 87 ? 7.880 4.631 -16.594 1.00 92.31 87 ALA A CA 1
ATOM 630 C C . ALA A 1 87 ? 9.115 4.084 -17.327 1.00 92.31 87 ALA A C 1
ATOM 632 O O . ALA A 1 87 ? 10.191 4.675 -17.227 1.00 92.31 87 ALA A O 1
ATOM 633 N N . TRP A 1 88 ? 8.958 3.003 -18.099 1.00 89.25 88 TRP A N 1
ATOM 634 C CA . TRP A 1 88 ? 10.018 2.459 -18.948 1.00 89.25 88 TRP A CA 1
ATOM 635 C C . TRP A 1 88 ? 10.443 3.460 -20.020 1.00 89.25 88 TRP A C 1
ATOM 637 O O . TRP A 1 88 ? 11.622 3.774 -20.122 1.00 89.25 88 TRP A O 1
ATOM 647 N N . ALA A 1 89 ? 9.488 4.000 -20.785 1.00 89.12 89 ALA A N 1
ATOM 648 C CA . ALA A 1 89 ? 9.761 4.962 -21.853 1.00 89.12 89 ALA A CA 1
ATOM 649 C C . ALA A 1 89 ? 10.523 6.185 -21.331 1.00 89.12 89 ALA A C 1
ATOM 651 O O . ALA A 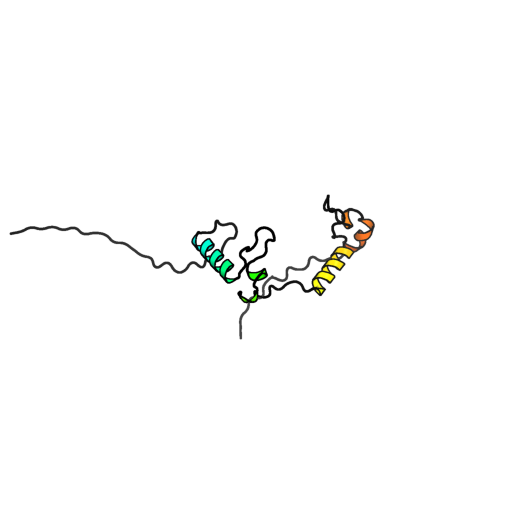1 89 ? 11.483 6.628 -21.948 1.00 89.12 89 ALA A O 1
ATOM 652 N N . ARG A 1 90 ? 10.146 6.666 -20.142 1.00 87.94 90 ARG A N 1
ATOM 653 C CA . ARG A 1 90 ? 10.760 7.824 -19.490 1.00 87.94 90 ARG A CA 1
ATOM 654 C C . ARG A 1 90 ? 12.080 7.509 -18.775 1.00 87.94 90 ARG A C 1
ATOM 656 O O . ARG A 1 90 ? 12.777 8.448 -18.386 1.00 87.94 90 ARG A O 1
ATOM 663 N N . GLY A 1 91 ? 12.427 6.236 -18.590 1.00 91.62 91 GLY A N 1
ATOM 664 C CA . GLY A 1 91 ? 13.618 5.814 -17.851 1.00 91.62 91 GLY A CA 1
ATOM 665 C C . GLY A 1 91 ? 13.530 6.064 -16.343 1.00 91.62 91 GLY A C 1
ATOM 666 O O . GLY A 1 91 ? 14.562 6.209 -15.692 1.00 91.62 91 GLY A O 1
ATOM 667 N N . ASP A 1 92 ? 12.318 6.134 -15.787 1.00 93.44 92 ASP A N 1
ATOM 668 C CA . ASP A 1 92 ? 12.076 6.389 -14.356 1.00 93.44 92 ASP A CA 1
ATOM 669 C C . ASP A 1 92 ? 12.203 5.121 -13.498 1.00 93.44 92 ASP A C 1
ATOM 671 O O . ASP A 1 92 ? 12.183 5.190 -12.271 1.00 93.44 92 ASP A O 1
ATOM 675 N N . LEU A 1 93 ? 12.322 3.953 -14.131 1.00 93.00 93 LEU A N 1
ATOM 676 C CA . LEU A 1 93 ? 12.529 2.696 -13.425 1.00 93.00 93 LEU A CA 1
ATOM 677 C C . LEU A 1 93 ? 13.918 2.670 -12.781 1.00 93.00 93 LEU A C 1
ATOM 679 O O . LEU A 1 93 ? 14.903 3.122 -13.373 1.00 93.00 93 LEU A O 1
ATOM 683 N N . VAL A 1 94 ? 13.981 2.116 -11.571 1.00 94.56 94 VAL A N 1
ATOM 684 C CA . VAL A 1 94 ? 15.234 1.890 -10.847 1.00 94.56 94 VAL A CA 1
ATOM 685 C C . VAL A 1 94 ? 16.055 0.849 -11.604 1.00 94.56 94 VAL A C 1
ATOM 687 O O . VAL A 1 94 ? 15.574 -0.248 -11.882 1.00 94.56 94 VAL A O 1
ATOM 690 N N . ALA A 1 95 ? 17.283 1.219 -11.947 1.00 91.81 95 ALA A N 1
ATOM 691 C CA . ALA A 1 95 ? 18.245 0.386 -12.655 1.00 91.81 95 ALA A CA 1
ATOM 692 C C . ALA A 1 95 ? 19.276 -0.242 -11.704 1.00 91.81 95 ALA A C 1
ATOM 694 O O . ALA A 1 95 ? 19.799 -1.314 -12.000 1.00 91.81 95 ALA A O 1
ATOM 695 N N . ASP A 1 96 ? 19.544 0.400 -10.562 1.00 91.94 96 ASP A N 1
ATOM 696 C CA . ASP A 1 96 ? 20.426 -0.114 -9.513 1.00 91.94 96 ASP A CA 1
ATOM 697 C C . ASP A 1 96 ? 19.724 -0.096 -8.148 1.00 91.94 96 ASP A C 1
ATOM 699 O O . ASP A 1 96 ? 19.377 0.961 -7.618 1.00 91.94 96 ASP A O 1
ATOM 703 N N . GLY A 1 97 ? 19.533 -1.282 -7.568 1.00 90.44 97 GLY A N 1
ATOM 704 C CA . GLY A 1 97 ? 18.878 -1.457 -6.272 1.00 90.44 97 GLY A CA 1
ATOM 705 C C . GLY A 1 97 ? 19.702 -0.980 -5.073 1.00 90.44 97 GLY A C 1
ATOM 706 O O . GLY A 1 97 ? 19.128 -0.782 -4.007 1.00 90.44 97 GLY A O 1
ATOM 707 N N . MET A 1 98 ? 21.016 -0.778 -5.227 1.00 89.94 98 MET A N 1
ATOM 708 C CA . MET A 1 98 ? 21.887 -0.343 -4.128 1.00 89.94 98 MET A CA 1
ATOM 709 C C . MET A 1 98 ? 21.930 1.178 -3.989 1.00 89.94 98 MET A C 1
ATOM 711 O O . MET A 1 98 ? 21.919 1.699 -2.877 1.00 89.94 98 MET A O 1
ATOM 715 N N . THR A 1 99 ? 21.971 1.899 -5.110 1.00 91.19 99 THR A N 1
ATOM 716 C CA . THR A 1 99 ? 22.003 3.372 -5.122 1.00 91.19 99 THR A CA 1
ATOM 717 C C . THR A 1 99 ? 20.628 4.002 -5.336 1.00 91.19 99 THR A C 1
ATOM 719 O O . THR A 1 99 ? 20.451 5.188 -5.068 1.00 91.19 99 THR A O 1
ATOM 722 N N . GLY A 1 100 ? 19.654 3.228 -5.826 1.00 93.38 100 GLY A N 1
ATOM 723 C CA . GLY A 1 100 ? 18.350 3.734 -6.250 1.00 93.38 100 GLY A CA 1
ATOM 724 C C . GLY A 1 100 ? 18.396 4.501 -7.575 1.00 93.38 100 GLY A C 1
ATOM 725 O O . GLY A 1 100 ? 17.415 5.158 -7.926 1.00 93.38 100 GLY A O 1
ATOM 726 N N . ALA A 1 101 ? 19.514 4.441 -8.309 1.00 94.12 101 ALA A N 1
ATOM 727 C CA . ALA A 1 101 ? 19.674 5.172 -9.558 1.00 94.12 101 ALA A CA 1
ATOM 728 C C . ALA A 1 101 ? 18.703 4.670 -10.639 1.00 94.12 101 ALA A C 1
ATOM 730 O O . ALA A 1 101 ? 18.514 3.462 -10.812 1.00 94.12 101 ALA A O 1
ATOM 731 N N . THR A 1 102 ? 18.099 5.591 -11.392 1.00 94.12 102 THR A N 1
ATOM 732 C CA . THR A 1 102 ? 17.166 5.266 -12.483 1.00 94.12 102 THR A CA 1
ATOM 733 C C . THR A 1 102 ? 17.873 5.101 -13.828 1.00 94.12 102 THR A C 1
ATOM 735 O O . THR A 1 102 ? 18.980 5.605 -14.037 1.00 94.12 102 THR A O 1
ATOM 738 N N . TYR A 1 103 ? 17.224 4.441 -14.792 1.00 93.00 103 TYR A N 1
ATOM 739 C CA . TYR A 1 103 ? 17.774 4.290 -16.147 1.00 93.00 103 TYR A CA 1
ATOM 740 C C . TYR A 1 103 ? 18.082 5.629 -16.826 1.00 93.00 103 TYR A C 1
ATOM 742 O O . TYR A 1 103 ? 19.078 5.735 -17.543 1.00 93.00 103 TYR A O 1
ATOM 750 N N . ARG A 1 104 ? 17.278 6.668 -16.573 1.00 92.62 104 ARG A N 1
ATOM 751 C CA . ARG A 1 104 ? 17.548 8.022 -17.070 1.00 92.62 104 ARG A CA 1
ATOM 752 C C . ARG A 1 104 ? 18.837 8.600 -16.488 1.00 92.62 104 ARG A C 1
ATOM 754 O O . ARG A 1 104 ? 19.572 9.262 -17.211 1.00 92.62 104 ARG A O 1
ATOM 761 N N . GLN A 1 105 ? 19.105 8.376 -15.203 1.00 90.38 105 GLN A N 1
ATOM 762 C CA . GLN A 1 105 ? 20.301 8.899 -14.534 1.00 90.38 105 GLN A CA 1
ATOM 763 C C . GLN A 1 105 ? 21.573 8.195 -15.012 1.00 90.38 105 GLN A C 1
ATOM 765 O O . GLN A 1 105 ? 22.590 8.850 -15.218 1.00 90.38 105 GLN A O 1
ATOM 770 N N . LEU A 1 106 ? 21.506 6.878 -15.222 1.00 90.12 106 LEU A N 1
ATOM 771 C CA . LEU A 1 106 ? 22.653 6.092 -15.683 1.00 90.12 106 LEU A CA 1
ATOM 772 C C . LEU A 1 106 ? 22.902 6.228 -17.187 1.00 90.12 106 LEU A C 1
ATOM 774 O O . LEU A 1 106 ? 24.035 6.076 -17.635 1.00 90.12 106 LEU A O 1
ATOM 778 N N . ASN A 1 107 ? 21.855 6.491 -17.973 1.00 88.12 107 ASN A N 1
ATOM 779 C CA . ASN A 1 107 ? 21.954 6.529 -19.425 1.00 88.12 107 ASN A CA 1
ATOM 780 C C . ASN A 1 107 ? 21.110 7.655 -20.057 1.00 88.12 107 ASN A C 1
ATOM 782 O O . ASN A 1 107 ? 20.166 7.392 -20.811 1.00 88.12 107 ASN A O 1
ATOM 786 N N . PRO A 1 108 ? 21.437 8.931 -19.777 1.00 82.50 108 PRO A N 1
ATOM 787 C CA . PRO A 1 108 ? 20.608 10.073 -20.159 1.00 82.50 108 PRO A CA 1
ATOM 788 C C . PRO A 1 108 ? 20.423 10.209 -21.674 1.00 82.50 108 PRO A C 1
ATOM 790 O O . PRO A 1 108 ? 19.360 10.636 -22.118 1.00 82.50 108 PRO A O 1
ATOM 793 N N . GLY A 1 109 ? 21.400 9.783 -22.483 1.00 85.12 109 GLY A N 1
ATOM 794 C CA . GLY A 1 109 ? 21.331 9.871 -23.947 1.00 85.12 109 GLY A CA 1
ATOM 795 C C . GLY A 1 109 ? 20.161 9.105 -24.577 1.00 85.12 109 GLY A C 1
ATOM 796 O O . GLY A 1 109 ? 19.674 9.507 -25.628 1.00 85.12 109 GLY A O 1
ATOM 797 N N . PHE A 1 110 ? 19.660 8.054 -23.921 1.00 78.25 110 PHE A N 1
ATOM 798 C CA . PHE A 1 110 ? 18.539 7.248 -24.421 1.00 78.25 110 PHE A CA 1
ATOM 799 C C . PHE A 1 110 ? 17.166 7.776 -23.978 1.00 78.25 110 PHE A C 1
ATOM 801 O O . PHE A 1 110 ? 16.152 7.365 -24.535 1.00 78.25 110 PHE A O 1
ATOM 808 N N . TYR A 1 111 ? 17.126 8.700 -23.010 1.00 80.38 111 TYR A N 1
ATOM 809 C CA . TYR A 1 111 ? 15.889 9.202 -22.393 1.00 80.38 111 TYR A CA 1
ATOM 810 C C . TYR A 1 111 ? 15.717 10.732 -22.494 1.00 80.38 111 TYR A C 1
ATOM 812 O O . TYR A 1 111 ? 14.638 11.250 -22.209 1.00 80.38 111 TYR A O 1
ATOM 820 N N . ALA A 1 112 ? 16.744 11.467 -22.937 1.00 64.50 112 ALA A N 1
ATOM 821 C CA . ALA A 1 112 ? 16.751 12.932 -23.049 1.00 64.50 112 ALA A CA 1
ATOM 822 C C . ALA A 1 112 ? 15.776 13.499 -24.101 1.00 64.50 112 ALA A C 1
ATOM 824 O O . ALA A 1 112 ? 15.383 14.659 -24.010 1.00 64.50 112 ALA A O 1
ATOM 825 N N . ALA A 1 113 ? 15.347 12.697 -25.079 1.00 59.62 113 ALA A N 1
ATOM 826 C CA . ALA A 1 113 ? 14.449 13.149 -26.145 1.00 59.62 113 ALA A CA 1
ATOM 827 C C . ALA A 1 113 ? 12.970 13.283 -25.715 1.00 59.62 113 ALA A C 1
ATOM 829 O O . ALA A 1 113 ? 12.176 13.849 -26.459 1.00 59.62 113 ALA A O 1
ATOM 830 N N . GLN A 1 114 ? 12.581 12.775 -24.537 1.00 55.78 114 GLN A N 1
ATOM 831 C CA . GLN A 1 114 ? 11.175 12.737 -24.093 1.00 55.78 114 GLN A CA 1
ATOM 832 C C . GLN A 1 114 ? 10.834 13.722 -22.967 1.00 55.78 114 GLN A C 1
ATOM 834 O O . GLN A 1 114 ? 9.671 13.849 -22.595 1.00 55.78 114 GLN A O 1
ATOM 839 N N . THR A 1 115 ? 11.816 14.430 -22.406 1.00 54.66 115 THR A N 1
ATOM 840 C CA . THR A 1 115 ? 11.607 15.292 -21.230 1.00 54.66 115 THR A CA 1
ATOM 841 C C . THR A 1 115 ? 11.159 16.720 -21.559 1.00 54.66 115 THR A C 1
ATOM 843 O O . THR A 1 115 ? 10.941 17.492 -20.631 1.00 54.66 115 THR A O 1
ATOM 846 N N . MET A 1 116 ? 11.038 17.099 -22.838 1.00 44.44 116 MET A N 1
ATOM 847 C CA . MET A 1 116 ? 10.752 18.490 -23.240 1.00 44.44 116 MET A CA 1
ATOM 848 C C . MET A 1 116 ? 9.273 18.798 -23.514 1.00 44.44 116 MET A C 1
ATOM 850 O O . MET A 1 116 ? 8.946 19.970 -23.662 1.00 44.44 116 MET A O 1
ATOM 854 N N . ASP A 1 117 ? 8.378 17.805 -23.533 1.00 50.09 117 ASP A N 1
ATOM 855 C CA . ASP A 1 117 ? 6.957 18.027 -23.843 1.00 50.09 117 ASP A CA 1
ATOM 856 C C . ASP A 1 117 ? 6.034 17.296 -22.858 1.00 50.09 117 ASP A C 1
ATOM 858 O O . ASP A 1 117 ? 5.376 16.318 -23.202 1.00 50.09 117 ASP A O 1
ATOM 862 N N . VAL A 1 118 ? 6.020 17.719 -21.587 1.00 50.62 118 VAL A N 1
ATOM 863 C CA . VAL A 1 118 ? 4.939 17.334 -20.663 1.00 50.62 118 VAL A CA 1
ATOM 864 C C . VAL A 1 118 ? 4.545 18.509 -19.771 1.00 50.62 118 VAL A C 1
ATOM 866 O O . VAL A 1 118 ? 5.195 18.829 -18.776 1.00 50.62 118 VAL A O 1
ATOM 869 N N . GLN A 1 119 ? 3.416 19.110 -20.140 1.00 38.16 119 GLN A N 1
ATOM 870 C CA . GLN A 1 119 ? 2.581 19.999 -19.339 1.00 38.16 119 GLN A CA 1
ATOM 871 C C . GLN A 1 119 ? 2.325 19.406 -17.933 1.00 38.16 119 GLN A C 1
ATOM 873 O O . GLN A 1 119 ? 1.950 18.232 -17.833 1.00 38.16 119 GLN A O 1
ATOM 878 N N . PRO A 1 120 ? 2.437 20.178 -16.833 1.00 43.72 120 PRO A N 1
ATOM 879 C CA . PRO A 1 120 ? 1.951 19.719 -15.536 1.00 43.72 120 PRO A CA 1
ATOM 880 C C . PRO A 1 120 ? 0.445 19.448 -15.647 1.00 43.72 120 PRO A C 1
ATOM 882 O O . PRO A 1 120 ? -0.321 20.330 -16.042 1.00 43.72 120 PRO A O 1
ATOM 885 N N . ARG A 1 121 ? 0.008 18.219 -15.327 1.00 45.53 121 ARG A N 1
ATOM 886 C CA . ARG A 1 121 ? -1.424 17.884 -15.250 1.00 45.53 121 ARG A CA 1
ATOM 887 C C . ARG A 1 121 ? -2.096 18.902 -14.318 1.00 45.53 121 ARG A C 1
ATOM 889 O O . ARG A 1 121 ? -1.688 18.968 -13.157 1.00 45.53 121 ARG A O 1
ATOM 896 N N . PRO A 1 122 ? -3.101 19.676 -14.771 1.00 44.25 122 PRO A N 1
ATOM 897 C CA . PRO A 1 122 ? -3.841 20.535 -13.864 1.00 44.25 122 PRO A CA 1
ATOM 898 C C . PRO A 1 122 ? -4.509 19.650 -12.811 1.00 44.25 122 PRO A C 1
ATOM 900 O O . PRO A 1 122 ? -5.152 18.646 -13.130 1.00 44.25 122 PRO A O 1
ATOM 903 N N . SER A 1 123 ? -4.302 20.003 -11.547 1.00 51.78 123 SER A N 1
ATOM 904 C CA . SER A 1 123 ? -4.984 19.441 -10.391 1.00 51.78 123 SER A CA 1
ATOM 905 C C . SER A 1 123 ? -6.493 19.581 -10.593 1.00 51.78 123 SER A C 1
ATOM 907 O O . SER A 1 123 ? -7.084 20.633 -10.371 1.00 51.78 123 SER A O 1
ATOM 909 N N . ALA A 1 124 ? -7.125 18.502 -11.048 1.00 50.34 124 ALA A N 1
ATOM 910 C CA . ALA A 1 124 ? -8.559 18.419 -11.285 1.00 50.34 124 ALA A CA 1
ATOM 911 C C . ALA A 1 124 ? -9.346 18.324 -9.965 1.00 50.34 124 ALA A C 1
ATOM 913 O O . ALA A 1 124 ? -10.064 17.360 -9.756 1.00 50.34 124 ALA A O 1
ATOM 914 N N . TRP A 1 125 ? -9.178 19.292 -9.057 1.00 44.88 125 TRP A N 1
ATOM 915 C CA . TRP A 1 125 ? -9.984 19.434 -7.832 1.00 44.88 125 TRP A CA 1
ATOM 916 C C . TRP A 1 125 ? -10.204 20.907 -7.448 1.00 44.88 125 TRP A C 1
ATOM 918 O O . TRP A 1 125 ? -10.373 21.238 -6.278 1.00 44.88 125 TRP A O 1
ATOM 928 N N . ALA A 1 126 ? -10.217 21.815 -8.428 1.00 48.19 126 ALA A N 1
ATOM 929 C CA . ALA A 1 126 ? -10.679 23.183 -8.220 1.00 48.19 126 ALA A CA 1
ATOM 930 C C . ALA A 1 126 ? -12.163 23.292 -8.609 1.00 48.19 126 ALA A C 1
ATOM 932 O O . ALA A 1 126 ? -12.493 23.487 -9.771 1.00 48.19 126 ALA A O 1
ATOM 933 N N . GLY A 1 127 ? -13.030 23.138 -7.605 1.00 51.22 127 GLY A N 1
ATOM 934 C CA . GLY A 1 127 ? -14.348 23.771 -7.512 1.00 51.22 127 GLY A CA 1
ATOM 935 C C . GLY A 1 127 ? -15.392 23.456 -8.586 1.00 51.22 127 GLY A C 1
ATOM 936 O O . GLY A 1 127 ? -15.447 24.121 -9.611 1.00 51.22 127 GLY A O 1
ATOM 937 N N . VAL A 1 128 ? -16.359 22.600 -8.244 1.00 46.59 128 VAL A N 1
ATOM 938 C CA . VAL A 1 128 ? -17.755 22.811 -8.661 1.00 46.59 128 VAL A CA 1
ATOM 939 C C . VAL A 1 128 ? -18.651 22.612 -7.443 1.00 46.59 128 VAL A C 1
ATOM 941 O O . VAL A 1 128 ? -19.115 21.520 -7.130 1.00 46.59 128 VAL A O 1
ATOM 944 N N . SER A 1 129 ? -18.865 23.717 -6.735 1.00 49.19 129 SER A N 1
ATOM 945 C CA . SER A 1 129 ? -20.089 23.950 -5.979 1.00 49.19 129 SER A CA 1
ATOM 946 C C . SER A 1 129 ? -21.237 24.129 -6.975 1.00 49.19 129 SER A C 1
ATOM 948 O O . SER A 1 129 ? -21.153 25.046 -7.786 1.00 49.19 129 SER A O 1
ATOM 950 N N . GLN A 1 130 ? -22.301 23.321 -6.895 1.00 41.88 130 GLN A N 1
ATOM 951 C CA . GLN A 1 130 ? -23.695 23.794 -6.758 1.00 41.88 130 GLN A CA 1
ATOM 952 C C . GLN A 1 130 ? -24.736 22.648 -6.764 1.00 41.88 130 GLN A C 1
ATOM 954 O O . GLN A 1 130 ? -24.457 21.572 -7.292 1.00 41.88 130 GLN A O 1
ATOM 959 N N . PRO A 1 131 ? -25.912 22.862 -6.130 1.00 55.22 131 PRO A N 1
ATOM 960 C CA . PRO A 1 131 ? -26.844 21.811 -5.723 1.00 55.22 131 PRO A CA 1
ATOM 961 C C . PRO A 1 131 ? -28.024 21.560 -6.683 1.00 55.22 131 PRO A C 1
ATOM 963 O O . PRO A 1 131 ? -28.334 22.358 -7.562 1.00 55.22 131 PRO A O 1
ATOM 966 N N . MET A 1 132 ? -28.682 20.429 -6.399 1.00 43.62 132 MET A N 1
ATOM 967 C CA . MET A 1 132 ? -29.952 19.874 -6.891 1.00 43.62 132 MET A CA 1
ATOM 968 C C . MET A 1 132 ? -30.983 20.842 -7.496 1.00 43.62 132 MET A C 1
ATOM 970 O O . MET A 1 132 ? -31.391 21.818 -6.862 1.00 43.62 132 MET A O 1
ATOM 974 N N . ARG A 1 133 ? -31.552 20.408 -8.627 1.00 52.09 133 ARG A N 1
ATOM 975 C CA . ARG A 1 133 ? -32.994 20.451 -8.892 1.00 52.09 133 ARG A CA 1
ATOM 976 C C . ARG A 1 133 ? -33.446 19.156 -9.547 1.00 52.09 133 ARG A C 1
ATOM 978 O O . ARG A 1 133 ? -32.669 18.639 -10.378 1.00 52.09 133 ARG A O 1
#